Protein AF-A0A8S3K2S6-F1 (afdb_monomer_lite)

Foldseek 3Di:
DPPPPDPQVVLLLVLLVLAQEEEEADDPVLLVFPQSVVSLVSNVVSVHQYEYEDFAQPDQDDDPVNVSQVVHLYYHYADPVADDPVNLVVVVVSLVVSVVVVVVVPPDDDDDDDDDDDDPDDDPDVQRQHYEYEYAPVCVVNSVVSVVSCVVVVHRHHYDHSNDSPDSDDD

pLDDT: mean 75.19, std 21.78, range [30.45, 95.56]

Structure (mmCIF, N/CA/C/O backbone):
data_AF-A0A8S3K2S6-F1
#
_entry.id   AF-A0A8S3K2S6-F1
#
loop_
_atom_site.group_PDB
_atom_site.id
_atom_site.type_symbol
_atom_site.label_atom_id
_atom_site.label_alt_id
_atom_site.label_comp_id
_atom_site.label_asym_id
_atom_site.label_entity_id
_atom_site.label_seq_id
_atom_site.pdbx_PDB_ins_code
_atom_site.Cartn_x
_atom_site.Cartn_y
_atom_site.Cartn_z
_atom_site.occupancy
_atom_site.B_iso_or_equiv
_atom_site.auth_seq_id
_atom_site.auth_comp_id
_atom_site.auth_asym_id
_atom_site.auth_atom_id
_atom_site.pdbx_PDB_model_num
ATOM 1 N N . LEU A 1 1 ? 34.858 6.643 4.060 1.00 33.94 1 LEU A N 1
ATOM 2 C CA . LEU A 1 1 ? 33.676 5.979 4.648 1.00 33.94 1 LEU A CA 1
ATOM 3 C C . LEU A 1 1 ? 32.874 7.037 5.387 1.00 33.94 1 LEU A C 1
ATOM 5 O O . LEU A 1 1 ? 33.131 7.303 6.551 1.00 33.94 1 LEU A O 1
ATOM 9 N N . THR A 1 2 ? 31.989 7.718 4.670 1.00 31.89 2 THR A N 1
ATOM 10 C CA . THR A 1 2 ? 30.956 8.578 5.252 1.00 31.89 2 THR A CA 1
ATOM 11 C C . THR A 1 2 ? 29.645 7.994 4.763 1.00 31.89 2 THR A C 1
ATOM 13 O O . THR A 1 2 ? 29.194 8.325 3.667 1.00 31.89 2 THR A O 1
ATOM 16 N N . ASP A 1 3 ? 29.108 7.050 5.534 1.00 34.22 3 ASP A N 1
ATOM 17 C CA . ASP A 1 3 ? 27.791 6.446 5.331 1.00 34.22 3 ASP A CA 1
ATOM 18 C C . ASP A 1 3 ? 26.712 7.494 5.624 1.00 34.22 3 ASP A C 1
ATOM 20 O O . ASP A 1 3 ? 26.043 7.491 6.656 1.00 34.22 3 ASP A O 1
ATOM 24 N N . ALA A 1 4 ? 26.577 8.462 4.720 1.00 37.19 4 ALA A N 1
ATOM 25 C CA . ALA A 1 4 ? 25.456 9.379 4.715 1.00 37.19 4 ALA A CA 1
ATOM 26 C C . ALA A 1 4 ? 24.264 8.635 4.113 1.00 37.19 4 ALA A C 1
ATOM 28 O O . ALA A 1 4 ? 23.983 8.739 2.921 1.00 37.19 4 ALA A O 1
ATOM 29 N N . THR A 1 5 ? 23.578 7.846 4.939 1.00 46.59 5 THR A N 1
ATOM 30 C CA . THR A 1 5 ? 22.239 7.357 4.600 1.00 46.59 5 THR A CA 1
ATOM 31 C C . THR A 1 5 ? 21.397 8.582 4.221 1.00 46.59 5 THR A C 1
ATOM 33 O O . THR A 1 5 ? 21.283 9.491 5.050 1.00 46.59 5 THR A O 1
ATOM 36 N N . PRO A 1 6 ? 20.862 8.688 2.991 1.00 54.66 6 PRO A N 1
ATOM 37 C CA . PRO A 1 6 ? 20.132 9.881 2.584 1.00 54.66 6 PRO A CA 1
ATOM 38 C C . PRO A 1 6 ? 18.942 10.096 3.521 1.00 54.66 6 PRO A C 1
ATOM 40 O O . PRO A 1 6 ? 18.223 9.154 3.859 1.00 54.66 6 PRO A O 1
ATOM 43 N N . SER A 1 7 ? 18.743 11.339 3.965 1.00 57.75 7 SER A N 1
ATOM 44 C CA . SER A 1 7 ? 17.704 11.724 4.93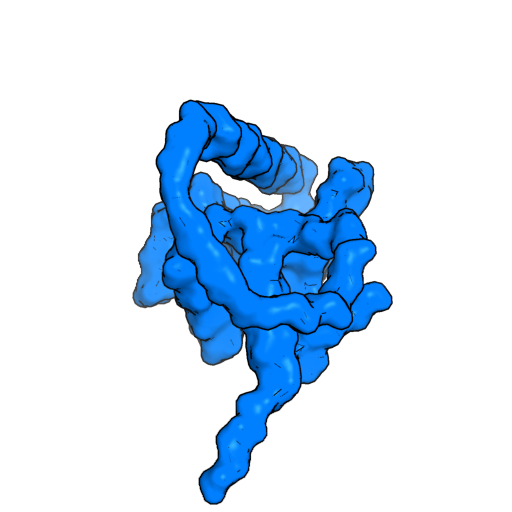4 1.00 57.75 7 SER A CA 1
ATOM 45 C C . SER A 1 7 ? 16.298 11.262 4.527 1.00 57.75 7 SER A C 1
ATOM 47 O O . SER A 1 7 ? 15.475 10.973 5.396 1.00 57.75 7 SER A O 1
ATOM 49 N N . SER A 1 8 ? 16.045 11.103 3.223 1.00 69.06 8 SER A N 1
ATOM 50 C CA . SER A 1 8 ? 14.802 10.551 2.676 1.00 69.06 8 SER A CA 1
ATOM 51 C C . SER A 1 8 ? 14.556 9.085 3.058 1.00 69.06 8 SER A C 1
ATOM 53 O O . SER A 1 8 ? 13.411 8.715 3.300 1.00 69.06 8 SER A O 1
ATOM 55 N N . ILE A 1 9 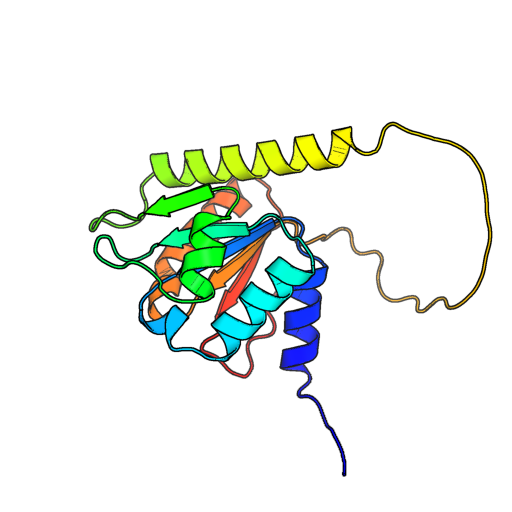? 15.595 8.252 3.200 1.00 73.00 9 ILE A N 1
ATOM 56 C CA . ILE A 1 9 ? 15.447 6.844 3.617 1.00 73.00 9 ILE A CA 1
ATOM 57 C C . ILE A 1 9 ? 15.015 6.758 5.081 1.00 73.00 9 ILE A C 1
ATOM 59 O O . ILE A 1 9 ? 14.076 6.033 5.407 1.00 73.00 9 ILE A O 1
ATOM 63 N N . VAL A 1 10 ? 15.660 7.529 5.962 1.00 77.62 10 VAL A N 1
ATOM 64 C CA . VAL A 1 10 ? 15.302 7.568 7.390 1.00 77.62 10 VAL A CA 1
ATOM 65 C C . VAL A 1 10 ? 13.889 8.121 7.571 1.00 77.62 10 VAL A C 1
ATOM 67 O O . VAL A 1 10 ? 13.105 7.560 8.335 1.00 77.62 10 VAL A O 1
ATOM 70 N N . ALA A 1 11 ? 13.533 9.176 6.832 1.00 76.06 11 ALA A N 1
ATOM 71 C CA . ALA A 1 11 ? 12.185 9.735 6.853 1.00 76.06 11 ALA A CA 1
ATOM 72 C C . ALA A 1 11 ? 11.127 8.695 6.442 1.00 76.06 11 ALA A C 1
ATOM 74 O O . ALA A 1 11 ? 10.144 8.510 7.157 1.00 76.06 11 ALA A O 1
ATOM 75 N N . ARG A 1 12 ? 11.355 7.944 5.358 1.00 78.25 12 ARG A N 1
ATOM 76 C CA . ARG A 1 12 ? 10.449 6.874 4.900 1.00 78.25 12 ARG A CA 1
ATOM 77 C C . ARG A 1 12 ? 10.323 5.731 5.891 1.00 78.25 12 ARG A C 1
ATOM 79 O O . ARG A 1 12 ? 9.213 5.289 6.177 1.00 78.25 12 ARG A O 1
ATOM 86 N N . ALA A 1 13 ? 11.442 5.273 6.446 1.00 84.69 13 ALA A N 1
ATOM 87 C CA . ALA A 1 13 ? 11.425 4.246 7.478 1.00 84.69 13 ALA A CA 1
ATOM 88 C C . ALA A 1 13 ? 10.605 4.709 8.694 1.00 84.69 13 ALA A C 1
ATOM 90 O O . ALA A 1 13 ? 9.791 3.947 9.218 1.00 84.69 13 ALA A O 1
ATOM 91 N N . ASN A 1 14 ? 10.745 5.975 9.098 1.00 85.56 14 ASN A N 1
ATOM 92 C CA . ASN A 1 14 ? 9.950 6.551 10.179 1.00 85.56 14 ASN A CA 1
ATOM 93 C C . ASN A 1 14 ? 8.458 6.637 9.832 1.00 85.56 14 ASN A C 1
ATOM 95 O O . ASN A 1 14 ? 7.643 6.281 10.680 1.00 85.56 14 ASN A O 1
ATOM 99 N N . LEU A 1 15 ? 8.085 7.002 8.599 1.00 84.75 15 LEU A N 1
ATOM 100 C CA . LEU A 1 15 ? 6.683 6.983 8.156 1.00 84.75 15 LEU A CA 1
ATOM 101 C C . LEU A 1 15 ? 6.069 5.584 8.296 1.00 84.75 15 LEU A C 1
ATOM 103 O O . LEU A 1 15 ? 5.003 5.429 8.892 1.00 84.75 15 LEU A O 1
ATOM 107 N N . VAL A 1 16 ? 6.766 4.543 7.826 1.00 89.62 16 VAL A N 1
ATOM 108 C CA . VAL A 1 16 ? 6.306 3.154 7.992 1.00 89.62 16 VAL A CA 1
ATOM 109 C C . VAL A 1 16 ? 6.220 2.794 9.474 1.00 89.62 16 VAL A C 1
ATOM 111 O O . VAL A 1 16 ? 5.226 2.220 9.922 1.00 89.62 16 VAL A O 1
ATOM 114 N N . ARG A 1 17 ? 7.237 3.152 10.263 1.00 89.38 17 ARG A N 1
ATOM 115 C CA . ARG A 1 17 ? 7.305 2.847 11.696 1.00 89.38 17 ARG A CA 1
ATOM 116 C C . ARG A 1 17 ? 6.176 3.497 12.489 1.00 89.38 17 ARG A C 1
ATOM 118 O O . ARG A 1 17 ? 5.652 2.845 13.393 1.00 89.38 17 ARG A O 1
ATOM 125 N N . TRP A 1 18 ? 5.810 4.732 12.172 1.00 85.44 18 TRP A N 1
ATOM 126 C CA . TRP A 1 18 ? 4.762 5.478 12.868 1.00 85.44 18 TRP A CA 1
ATOM 127 C C . TRP A 1 18 ? 3.353 5.166 12.358 1.00 85.44 18 TRP A C 1
ATOM 129 O O . TRP A 1 18 ? 2.400 5.407 13.090 1.00 85.44 18 TRP A O 1
ATOM 139 N N . SER A 1 19 ? 3.225 4.555 11.174 1.00 88.06 19 SER A N 1
ATOM 140 C CA . SER A 1 19 ? 1.936 4.075 10.665 1.00 88.06 19 SER A CA 1
ATOM 141 C C . SER A 1 19 ? 1.362 2.914 11.485 1.00 88.06 19 SER A C 1
ATOM 143 O O . SER A 1 19 ? 2.096 2.029 11.936 1.00 88.06 19 SER A O 1
ATOM 145 N N . ASP A 1 20 ? 0.041 2.879 11.647 1.00 88.31 20 ASP A N 1
ATOM 146 C CA . ASP A 1 20 ? -0.681 1.759 12.266 1.00 88.31 20 ASP A CA 1
ATOM 147 C C . ASP A 1 20 ? -1.203 0.754 11.243 1.00 88.31 20 ASP A C 1
ATOM 149 O O . ASP A 1 20 ? -1.344 -0.427 11.555 1.00 88.31 20 ASP A O 1
ATOM 153 N N . VAL A 1 21 ? -1.480 1.217 10.028 1.00 91.06 21 VAL A N 1
ATOM 154 C CA . VAL A 1 21 ? -1.875 0.411 8.876 1.00 91.06 21 VAL A CA 1
ATOM 155 C C . VAL A 1 21 ? -1.028 0.840 7.685 1.00 91.06 21 VAL A C 1
ATOM 157 O O . VAL A 1 21 ? -0.897 2.030 7.400 1.00 91.06 21 VAL A O 1
ATOM 160 N N . PHE A 1 22 ? -0.474 -0.138 6.975 1.00 94.44 22 PHE A N 1
ATOM 161 C CA . PHE A 1 22 ? 0.302 0.081 5.762 1.00 94.44 22 PHE A CA 1
ATOM 162 C C . PHE A 1 22 ? -0.515 -0.364 4.549 1.00 94.44 22 PHE A C 1
ATOM 164 O O . PHE A 1 22 ? -0.883 -1.533 4.444 1.00 94.44 22 PHE A O 1
ATOM 171 N N . ILE A 1 23 ? -0.807 0.554 3.633 1.00 94.56 23 ILE A N 1
ATOM 172 C CA . ILE A 1 23 ? -1.534 0.274 2.395 1.00 94.56 23 ILE A CA 1
ATOM 173 C C . ILE A 1 23 ? -0.560 0.348 1.226 1.00 94.56 23 ILE A C 1
ATOM 175 O O . ILE A 1 23 ? 0.088 1.369 1.012 1.00 94.56 23 ILE A O 1
ATOM 179 N N . SER A 1 24 ? -0.474 -0.726 0.448 1.00 94.62 24 SER A N 1
ATOM 180 C CA . SER A 1 24 ? 0.368 -0.796 -0.746 1.00 94.62 24 SER A CA 1
ATOM 181 C C . SER A 1 24 ? -0.494 -0.906 -1.998 1.00 94.62 24 SER A C 1
ATOM 183 O O . SER A 1 24 ? -1.234 -1.881 -2.155 1.00 94.62 24 SER A O 1
ATOM 185 N N . LEU A 1 25 ? -0.390 0.083 -2.888 1.00 93.69 25 LEU A N 1
ATOM 186 C CA . LEU A 1 25 ? -0.938 0.007 -4.239 1.00 93.69 25 LEU A CA 1
ATOM 187 C C . LEU A 1 25 ? 0.093 -0.655 -5.148 1.00 93.69 25 LEU A C 1
ATOM 189 O O . LEU A 1 25 ? 1.091 -0.046 -5.538 1.00 93.69 25 LEU A O 1
ATOM 193 N N . ILE A 1 26 ? -0.162 -1.915 -5.469 1.00 93.50 26 ILE A N 1
ATOM 194 C CA . ILE A 1 26 ? 0.742 -2.794 -6.192 1.00 93.50 26 ILE A CA 1
ATOM 195 C C . ILE A 1 26 ? 0.362 -2.812 -7.677 1.00 93.50 26 ILE A C 1
ATOM 197 O O . ILE A 1 26 ? -0.680 -3.338 -8.070 1.00 93.50 26 ILE A O 1
ATOM 201 N N . SER A 1 27 ? 1.257 -2.270 -8.496 1.00 92.12 27 SER A N 1
ATOM 202 C CA . SER A 1 27 ? 1.284 -2.365 -9.960 1.00 92.12 27 SER A CA 1
ATOM 203 C C . SER A 1 27 ? 2.515 -3.154 -10.425 1.00 92.12 27 SER A C 1
ATOM 205 O O . SER A 1 27 ? 3.413 -3.477 -9.632 1.00 92.12 27 SER A O 1
ATOM 207 N N . ARG A 1 28 ? 2.620 -3.442 -11.727 1.00 91.94 28 ARG A N 1
ATOM 208 C CA . ARG A 1 28 ? 3.854 -4.017 -12.298 1.00 91.94 28 ARG A CA 1
ATOM 209 C C . ARG A 1 28 ? 5.065 -3.120 -12.054 1.00 91.94 28 ARG A C 1
ATOM 211 O O . ARG A 1 28 ? 6.157 -3.631 -11.793 1.00 91.94 28 ARG A O 1
ATOM 218 N N . SER A 1 29 ? 4.880 -1.802 -12.129 1.00 91.19 29 SER A N 1
ATOM 219 C CA . SER A 1 29 ? 5.938 -0.820 -11.876 1.00 91.19 29 SER A CA 1
ATOM 220 C C . SER A 1 29 ? 6.361 -0.836 -10.409 1.00 91.19 29 SER A C 1
ATOM 222 O O . SER A 1 29 ? 7.559 -0.825 -10.117 1.00 91.19 29 SER A O 1
ATOM 224 N N . TYR A 1 30 ? 5.401 -0.971 -9.487 1.00 92.00 30 TYR A N 1
ATOM 225 C CA . TYR A 1 30 ? 5.678 -1.107 -8.057 1.00 92.00 30 TYR A CA 1
ATOM 226 C C . TYR A 1 30 ? 6.600 -2.301 -7.780 1.00 92.00 30 TYR A C 1
ATOM 228 O O . TYR A 1 30 ? 7.632 -2.150 -7.133 1.00 92.00 30 TYR A O 1
ATOM 236 N N . GLN A 1 31 ? 6.292 -3.481 -8.333 1.00 91.88 31 GLN A N 1
ATOM 237 C CA . GLN A 1 31 ? 7.097 -4.689 -8.106 1.00 91.88 31 GLN A CA 1
ATOM 238 C C . GLN A 1 31 ? 8.532 -4.583 -8.647 1.00 91.88 31 GLN A C 1
ATOM 240 O O . GLN A 1 31 ? 9.446 -5.214 -8.119 1.00 91.88 31 GLN A O 1
ATOM 245 N N . ARG A 1 32 ? 8.741 -3.804 -9.712 1.00 90.12 32 ARG A N 1
ATOM 246 C CA . ARG A 1 32 ? 10.068 -3.579 -10.307 1.00 90.12 32 ARG A CA 1
ATOM 247 C C . ARG A 1 32 ? 10.881 -2.513 -9.572 1.00 90.12 32 ARG A C 1
ATOM 249 O O . ARG A 1 32 ? 12.071 -2.372 -9.841 1.00 90.12 32 ARG A O 1
ATOM 256 N N . THR A 1 33 ? 10.259 -1.770 -8.661 1.00 87.25 33 THR A N 1
ATOM 257 C CA . THR A 1 33 ? 10.901 -0.674 -7.938 1.00 87.25 33 THR A CA 1
ATOM 258 C C . THR A 1 33 ? 11.551 -1.197 -6.661 1.00 87.25 33 THR A C 1
ATOM 260 O O . THR A 1 33 ? 10.884 -1.728 -5.775 1.00 87.25 33 THR A O 1
ATOM 263 N N . PHE A 1 34 ? 12.868 -1.016 -6.544 1.00 85.12 34 PHE A N 1
ATOM 264 C CA . PHE A 1 34 ? 13.644 -1.496 -5.397 1.00 85.12 34 PHE A CA 1
ATOM 265 C C . PHE A 1 34 ? 13.118 -0.946 -4.061 1.00 85.12 34 PHE A C 1
ATOM 267 O O . PHE A 1 34 ? 12.819 -1.717 -3.151 1.00 85.12 34 PHE A O 1
ATOM 274 N N . PHE A 1 35 ? 12.885 0.369 -3.980 1.00 83.19 35 PHE A N 1
ATOM 275 C CA . PHE A 1 35 ? 12.368 1.013 -2.767 1.00 83.19 35 PHE A CA 1
ATOM 276 C C . PHE A 1 35 ? 10.995 0.492 -2.339 1.00 83.19 35 PHE A C 1
ATOM 278 O O . PHE A 1 35 ? 10.724 0.391 -1.145 1.00 83.19 35 PHE A O 1
ATOM 285 N N . CYS A 1 36 ? 10.129 0.133 -3.286 1.00 88.69 36 CYS A N 1
ATOM 286 C CA . CYS A 1 36 ? 8.830 -0.468 -2.993 1.00 88.69 36 CYS A CA 1
ATOM 287 C C . CYS A 1 36 ? 8.984 -1.804 -2.276 1.00 88.69 36 CYS A C 1
ATOM 289 O O . CYS A 1 36 ? 8.349 -2.036 -1.247 1.00 88.69 36 CYS A O 1
ATOM 291 N N . MET A 1 37 ? 9.881 -2.647 -2.788 1.00 90.50 37 MET A N 1
ATOM 292 C CA . MET A 1 37 ? 10.183 -3.944 -2.199 1.00 90.50 37 MET A CA 1
ATOM 293 C C . MET A 1 37 ? 10.804 -3.800 -0.809 1.00 90.50 37 MET A C 1
ATOM 295 O O . MET A 1 37 ? 10.388 -4.505 0.108 1.00 90.50 37 MET A O 1
ATOM 299 N N . GLU A 1 38 ? 11.749 -2.883 -0.611 1.00 89.69 38 GLU A N 1
ATOM 300 C CA . GLU A 1 38 ? 12.317 -2.624 0.719 1.00 89.69 38 GLU A CA 1
ATOM 301 C C . GLU A 1 38 ? 11.265 -2.108 1.703 1.00 89.69 38 GLU A C 1
ATOM 303 O O . GLU A 1 38 ? 11.150 -2.628 2.809 1.00 89.69 38 GLU A O 1
ATOM 308 N N . THR A 1 39 ? 10.450 -1.137 1.286 1.00 90.19 39 THR A N 1
ATOM 309 C CA . THR A 1 39 ? 9.446 -0.497 2.149 1.00 90.19 39 THR A CA 1
ATOM 310 C C . THR A 1 39 ? 8.401 -1.505 2.627 1.00 90.19 39 THR A C 1
ATOM 312 O O . THR A 1 39 ? 8.087 -1.554 3.817 1.00 90.19 39 THR A O 1
ATOM 315 N N . ILE A 1 40 ? 7.877 -2.348 1.729 1.00 93.81 40 ILE A N 1
ATOM 316 C CA . ILE A 1 40 ? 6.866 -3.341 2.110 1.00 93.81 40 ILE A CA 1
ATOM 317 C C . ILE A 1 40 ? 7.456 -4.504 2.921 1.00 93.81 40 ILE A C 1
ATOM 319 O O . ILE A 1 40 ? 6.793 -5.002 3.832 1.00 93.81 40 ILE A O 1
ATOM 323 N N . ASN A 1 41 ? 8.703 -4.913 2.655 1.00 94.44 41 ASN A N 1
ATOM 324 C CA . ASN A 1 41 ? 9.397 -5.882 3.509 1.00 94.44 41 ASN A CA 1
ATOM 325 C C . ASN A 1 41 ? 9.631 -5.304 4.908 1.00 94.44 41 ASN A C 1
ATOM 327 O O . ASN A 1 41 ? 9.330 -5.966 5.894 1.00 94.44 41 ASN A O 1
ATOM 331 N N . TYR A 1 42 ? 10.052 -4.043 5.006 1.00 94.31 42 TYR A N 1
ATOM 332 C CA . TYR A 1 42 ? 10.226 -3.372 6.290 1.00 94.31 42 TYR A CA 1
ATOM 333 C C . TYR A 1 42 ? 8.906 -3.272 7.071 1.00 94.31 42 TYR A C 1
ATOM 335 O O . TYR A 1 42 ? 8.860 -3.583 8.262 1.00 94.31 42 TYR A O 1
ATOM 343 N N . ALA A 1 43 ? 7.798 -2.927 6.404 1.00 94.50 43 ALA A N 1
ATOM 344 C CA . ALA A 1 43 ? 6.468 -2.937 7.016 1.00 94.50 43 ALA A CA 1
ATOM 345 C C . ALA A 1 43 ? 6.082 -4.334 7.540 1.00 94.50 43 ALA A C 1
ATOM 347 O O . ALA A 1 43 ? 5.550 -4.463 8.647 1.00 94.50 43 ALA A O 1
ATOM 348 N N . LYS A 1 44 ? 6.386 -5.388 6.774 1.00 95.06 44 LYS A N 1
ATOM 349 C CA . LYS A 1 44 ? 6.161 -6.785 7.166 1.00 95.06 44 LYS A CA 1
ATOM 350 C C . LYS A 1 44 ? 7.014 -7.181 8.376 1.00 95.06 44 LYS A C 1
ATOM 352 O O . LYS A 1 44 ? 6.483 -7.795 9.301 1.00 95.06 44 LYS A O 1
ATOM 357 N N . ASP A 1 45 ? 8.290 -6.809 8.404 1.00 94.94 45 ASP A N 1
ATOM 358 C CA . ASP A 1 45 ? 9.212 -7.112 9.508 1.00 94.94 45 ASP A CA 1
ATOM 359 C C . ASP A 1 45 ? 8.780 -6.422 10.808 1.00 94.94 45 ASP A C 1
ATOM 361 O O . ASP A 1 45 ? 8.807 -7.022 11.885 1.00 94.94 45 ASP A O 1
ATOM 365 N N . LEU A 1 46 ? 8.251 -5.200 10.698 1.00 93.50 46 LEU A N 1
ATOM 366 C CA . LEU A 1 46 ? 7.597 -4.481 11.793 1.00 93.50 46 LEU A CA 1
ATOM 367 C C . LEU A 1 46 ? 6.206 -5.030 12.159 1.00 93.50 46 LEU A C 1
ATOM 369 O O . LEU A 1 46 ? 5.548 -4.487 13.049 1.00 93.50 46 LEU A O 1
ATOM 373 N N . ARG A 1 47 ? 5.742 -6.090 11.484 1.00 94.00 47 ARG A N 1
ATOM 374 C CA . ARG A 1 47 ? 4.419 -6.713 11.649 1.00 94.00 47 ARG A CA 1
ATOM 375 C C . ARG A 1 47 ? 3.270 -5.716 11.514 1.00 94.00 47 ARG A C 1
ATOM 377 O O . ARG A 1 47 ? 2.257 -5.829 12.210 1.00 94.00 47 ARG A O 1
ATOM 384 N N . LYS A 1 48 ? 3.420 -4.731 10.626 1.00 91.75 48 LYS A N 1
ATOM 385 C CA . LYS A 1 48 ? 2.341 -3.794 10.320 1.00 91.75 48 LYS A CA 1
ATOM 386 C C . LYS A 1 48 ? 1.165 -4.559 9.700 1.00 91.75 48 LYS A C 1
ATOM 388 O O . LYS A 1 48 ? 1.385 -5.444 8.873 1.00 91.75 48 LYS A O 1
ATOM 393 N N . PRO A 1 49 ? -0.085 -4.245 10.074 1.00 93.19 49 PRO A N 1
ATOM 394 C CA . PRO A 1 49 ? -1.255 -4.629 9.298 1.00 93.19 49 PRO A CA 1
ATOM 395 C C . PRO A 1 49 ? -1.112 -4.106 7.863 1.00 93.19 49 PRO A C 1
ATOM 397 O O . PRO A 1 49 ? -1.189 -2.900 7.633 1.00 93.19 49 PRO A O 1
ATOM 400 N N . ILE A 1 50 ? -0.875 -5.009 6.910 1.00 95.56 50 ILE A N 1
ATOM 401 C CA . ILE A 1 50 ? -0.726 -4.659 5.494 1.00 95.56 50 ILE A CA 1
ATOM 402 C C . ILE A 1 50 ? -2.062 -4.857 4.781 1.00 95.56 50 ILE A C 1
ATOM 404 O O . ILE A 1 50 ? -2.658 -5.933 4.864 1.00 95.56 50 ILE A O 1
ATOM 408 N N . VAL A 1 51 ? -2.504 -3.835 4.055 1.00 94.81 51 VAL A N 1
ATOM 409 C CA . VAL A 1 51 ? -3.587 -3.912 3.073 1.00 94.81 51 VAL A CA 1
ATOM 410 C C . VAL A 1 51 ? -2.976 -3.753 1.688 1.00 94.81 51 VAL A C 1
ATOM 412 O O . VAL A 1 51 ? -2.219 -2.820 1.436 1.00 94.81 51 VAL A O 1
ATOM 415 N N . VAL A 1 52 ? -3.297 -4.672 0.787 1.00 94.81 52 VAL A N 1
ATOM 416 C CA . VAL A 1 52 ? -2.824 -4.638 -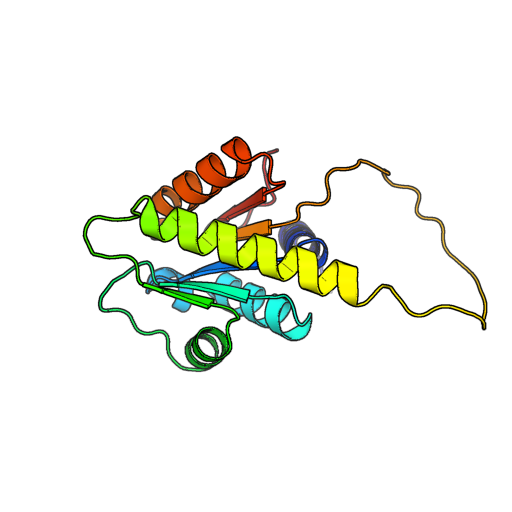0.595 1.00 94.81 52 VAL A CA 1
ATOM 417 C C . VAL A 1 52 ? -3.965 -4.254 -1.521 1.00 94.81 52 VAL A C 1
ATOM 419 O O . VAL A 1 52 ? -5.063 -4.802 -1.432 1.00 94.81 52 VAL A O 1
ATOM 422 N N . ILE A 1 53 ? -3.682 -3.331 -2.433 1.00 93.25 53 ILE A N 1
ATOM 423 C CA . ILE A 1 53 ? -4.557 -2.955 -3.536 1.00 93.25 53 ILE A CA 1
ATOM 424 C C . ILE A 1 53 ? -3.809 -3.291 -4.827 1.00 93.25 53 ILE A C 1
ATOM 426 O O . ILE A 1 53 ? -2.822 -2.642 -5.157 1.00 93.25 53 ILE A O 1
ATOM 430 N N . LEU A 1 54 ? -4.243 -4.319 -5.550 1.00 91.94 54 LEU A N 1
ATOM 431 C CA . LEU A 1 54 ? -3.723 -4.652 -6.873 1.00 91.94 54 LEU A CA 1
ATOM 432 C C . LEU A 1 54 ? -4.339 -3.685 -7.882 1.00 91.94 54 LEU A C 1
ATOM 434 O O . LEU A 1 54 ? -5.540 -3.737 -8.142 1.00 91.94 54 LEU A O 1
ATOM 438 N N . ALA A 1 55 ? -3.518 -2.783 -8.416 1.00 85.31 55 ALA A N 1
ATOM 439 C CA . ALA A 1 55 ? -3.974 -1.694 -9.276 1.00 85.31 55 ALA A CA 1
ATOM 440 C C . ALA A 1 55 ? -4.375 -2.157 -10.689 1.00 85.31 55 ALA A C 1
ATOM 442 O O . ALA A 1 55 ? -5.070 -1.443 -11.403 1.00 85.31 55 ALA A O 1
ATOM 443 N N . GLU A 1 56 ? -3.948 -3.355 -11.091 1.00 84.56 56 GLU A N 1
ATOM 444 C CA . GLU A 1 56 ? -4.199 -3.932 -12.409 1.00 84.56 56 GLU A CA 1
ATOM 445 C C . GLU A 1 56 ? -4.951 -5.264 -12.262 1.00 84.56 56 GLU A C 1
ATOM 447 O O . GLU A 1 56 ? -4.473 -6.185 -11.598 1.00 84.56 56 GLU A O 1
ATOM 452 N N . SER A 1 57 ? -6.094 -5.402 -12.938 1.00 77.75 57 SER A N 1
ATOM 453 C CA . SER A 1 57 ? -6.988 -6.572 -12.836 1.00 77.75 57 SER A CA 1
ATOM 454 C C . SER A 1 57 ? -6.337 -7.915 -13.199 1.00 77.75 57 SER A C 1
ATOM 456 O O . SER A 1 57 ? -6.678 -8.948 -12.630 1.00 77.75 57 SER A O 1
ATOM 458 N N . ASN A 1 58 ? -5.373 -7.898 -14.123 1.00 84.31 58 ASN A N 1
ATOM 459 C CA . ASN A 1 58 ? -4.671 -9.085 -14.623 1.00 84.31 58 ASN A CA 1
ATOM 460 C C . ASN A 1 58 ? -3.231 -9.188 -14.103 1.00 84.31 58 ASN A C 1
ATOM 462 O O . ASN A 1 58 ? -2.405 -9.900 -14.680 1.00 84.31 58 ASN A O 1
ATOM 466 N N . PHE A 1 59 ? -2.887 -8.428 -13.066 1.00 87.81 59 PHE A N 1
ATOM 467 C CA . PHE A 1 59 ? -1.568 -8.495 -12.462 1.00 87.81 59 PHE A CA 1
ATOM 468 C C . PHE A 1 59 ? -1.609 -9.308 -11.177 1.00 87.81 59 PHE A C 1
ATOM 470 O O . PHE A 1 59 ? -2.397 -9.041 -10.273 1.00 87.81 59 PHE A O 1
ATOM 477 N N . GLN A 1 60 ? -0.697 -10.271 -11.079 1.00 90.06 60 GLN A N 1
ATOM 478 C CA . GLN A 1 60 ? -0.458 -11.003 -9.851 1.00 90.06 60 GLN A CA 1
ATOM 479 C C . GLN A 1 60 ? 0.999 -10.806 -9.429 1.00 90.06 60 GLN A C 1
ATOM 481 O O . GLN A 1 60 ? 1.903 -11.154 -10.199 1.00 90.06 60 GLN A O 1
ATOM 486 N N . PRO A 1 61 ? 1.254 -10.246 -8.233 1.00 93.06 61 PRO A N 1
ATOM 487 C CA . PRO A 1 61 ? 2.614 -10.103 -7.752 1.00 93.06 61 PRO A CA 1
ATOM 488 C C . PRO A 1 61 ? 3.231 -11.475 -7.463 1.00 93.06 61 PRO A C 1
ATOM 490 O O . PRO A 1 61 ? 2.542 -12.403 -7.035 1.00 93.06 61 PRO A O 1
ATOM 493 N N . TYR A 1 62 ? 4.542 -11.604 -7.661 1.00 93.50 62 TYR A N 1
ATOM 494 C CA . TYR A 1 62 ? 5.283 -12.853 -7.459 1.00 93.50 62 TYR A CA 1
ATOM 495 C C . TYR A 1 62 ? 6.426 -12.704 -6.448 1.00 93.50 62 TYR A C 1
ATOM 497 O O . TYR A 1 62 ? 6.737 -11.613 -5.965 1.00 93.50 62 TYR A O 1
ATOM 505 N N . GLY A 1 63 ? 7.046 -13.834 -6.091 1.00 93.38 63 GLY A N 1
ATOM 506 C CA . GLY A 1 63 ? 8.148 -13.880 -5.130 1.00 93.38 63 GLY A CA 1
ATOM 507 C C . GLY A 1 63 ? 7.736 -13.372 -3.746 1.00 93.38 63 GLY A C 1
ATOM 508 O O . GLY A 1 63 ? 6.637 -13.658 -3.267 1.00 93.38 63 GLY A O 1
ATOM 509 N N . ALA A 1 64 ? 8.615 -12.597 -3.105 1.00 91.19 64 ALA A N 1
ATOM 510 C CA . ALA A 1 64 ? 8.355 -12.036 -1.779 1.00 91.19 64 ALA A CA 1
ATOM 511 C C . ALA A 1 64 ? 7.115 -11.124 -1.757 1.00 91.19 64 ALA A C 1
ATOM 513 O O . ALA A 1 64 ? 6.327 -11.202 -0.816 1.00 91.19 64 ALA A O 1
ATOM 514 N N . LEU A 1 65 ? 6.898 -10.316 -2.804 1.00 94.00 65 LEU A N 1
ATOM 515 C CA . LEU A 1 65 ? 5.735 -9.429 -2.887 1.00 94.00 65 LEU A CA 1
ATOM 516 C C . LEU A 1 65 ? 4.430 -10.221 -2.977 1.00 94.00 65 LEU A C 1
ATOM 518 O O . LEU A 1 65 ? 3.462 -9.890 -2.295 1.00 94.00 65 LEU A O 1
ATOM 522 N N . GLY A 1 66 ? 4.422 -11.292 -3.774 1.00 94.12 66 GLY A N 1
ATOM 523 C CA . GLY A 1 66 ? 3.288 -12.212 -3.874 1.00 94.12 66 GLY A CA 1
ATOM 524 C C . GLY A 1 66 ? 2.959 -12.871 -2.536 1.00 94.12 66 GLY A C 1
ATOM 525 O O . GLY A 1 66 ? 1.803 -12.874 -2.117 1.00 94.12 66 GLY A O 1
ATOM 526 N N . ALA A 1 67 ? 3.978 -13.347 -1.814 1.00 94.75 67 ALA A N 1
ATOM 527 C CA . ALA A 1 67 ? 3.802 -13.948 -0.493 1.00 94.75 67 ALA A CA 1
ATOM 528 C C . ALA A 1 67 ? 3.264 -12.947 0.545 1.00 94.75 67 ALA A C 1
ATOM 530 O O . ALA A 1 67 ? 2.363 -13.281 1.312 1.00 94.75 67 ALA A O 1
ATOM 531 N N . ILE A 1 68 ? 3.775 -11.709 0.553 1.00 95.38 68 ILE A N 1
ATOM 532 C CA . ILE A 1 68 ? 3.261 -10.645 1.428 1.00 95.38 68 ILE A CA 1
ATOM 533 C C . ILE A 1 68 ? 1.818 -10.302 1.066 1.00 95.38 68 ILE A C 1
ATOM 535 O O . ILE A 1 68 ? 0.987 -10.173 1.957 1.00 95.38 68 ILE A O 1
ATOM 539 N N . SER A 1 69 ? 1.505 -10.208 -0.226 1.00 94.06 69 SER A N 1
ATOM 540 C CA . SER A 1 69 ? 0.153 -9.896 -0.699 1.00 94.06 69 SER A CA 1
ATOM 541 C C . SER A 1 69 ? -0.853 -10.981 -0.323 1.00 94.06 69 SER A C 1
ATOM 543 O O . SER A 1 69 ? -1.971 -10.668 0.074 1.00 94.06 69 SER A O 1
ATOM 545 N N . ALA A 1 70 ? -0.454 -12.252 -0.391 1.00 92.81 70 ALA A N 1
ATOM 546 C CA . ALA A 1 70 ? -1.281 -13.375 0.041 1.00 92.81 70 ALA A CA 1
ATOM 547 C C . ALA A 1 70 ? -1.476 -13.419 1.568 1.00 92.81 70 ALA A C 1
ATOM 549 O O . ALA A 1 70 ? -2.529 -13.839 2.039 1.00 92.81 70 ALA A O 1
ATOM 550 N N . GLY A 1 71 ? -0.474 -12.981 2.338 1.00 92.50 71 GLY A N 1
ATOM 551 C CA . GLY A 1 71 ? -0.529 -12.884 3.800 1.00 92.50 71 GLY A CA 1
ATOM 552 C C . GLY A 1 71 ? -1.072 -11.555 4.336 1.00 92.50 71 GLY A C 1
ATOM 553 O O . GLY A 1 71 ? -1.090 -11.356 5.552 1.00 92.50 71 GLY A O 1
ATOM 554 N N . ALA A 1 72 ? -1.471 -10.633 3.457 1.00 94.69 72 ALA A N 1
ATOM 555 C CA . ALA A 1 72 ? -2.004 -9.335 3.839 1.00 94.69 72 ALA A CA 1
ATOM 556 C C . ALA A 1 72 ? -3.322 -9.493 4.609 1.00 94.69 72 ALA A C 1
ATOM 558 O O . ALA A 1 72 ? -4.083 -10.440 4.413 1.00 94.69 72 ALA A O 1
ATOM 559 N N . VAL A 1 73 ? -3.634 -8.514 5.459 1.00 93.06 73 VAL A N 1
ATOM 560 C CA . VAL A 1 73 ? -4.913 -8.454 6.185 1.00 93.06 73 VAL A CA 1
ATOM 561 C C . VAL A 1 73 ? -6.088 -8.443 5.211 1.00 93.06 73 VAL A C 1
ATOM 563 O O . VAL A 1 73 ? -7.141 -9.023 5.479 1.00 93.06 73 VAL A O 1
ATOM 566 N N . ARG A 1 74 ? -5.905 -7.754 4.087 1.00 92.50 74 ARG A N 1
ATOM 567 C CA . ARG A 1 74 ? -6.851 -7.696 2.984 1.00 92.50 74 ARG A CA 1
ATOM 568 C C . ARG A 1 74 ? -6.078 -7.478 1.692 1.00 92.50 74 ARG A C 1
ATOM 570 O O . ARG A 1 74 ? -5.137 -6.688 1.668 1.00 92.50 74 ARG A O 1
ATOM 577 N N . SER A 1 75 ? -6.512 -8.156 0.638 1.00 92.12 75 SER A N 1
ATOM 578 C CA . SER A 1 75 ? -6.084 -7.904 -0.734 1.00 92.12 75 SER A CA 1
ATOM 579 C C . SER A 1 75 ? -7.316 -7.538 -1.557 1.00 92.12 75 SER A C 1
ATOM 581 O O . SER A 1 75 ? -8.341 -8.219 -1.465 1.00 92.12 75 SER A O 1
ATOM 583 N N . ILE A 1 76 ? -7.242 -6.434 -2.293 1.00 90.50 76 ILE A N 1
ATOM 584 C CA . ILE A 1 76 ? -8.320 -5.912 -3.132 1.00 90.50 76 ILE A CA 1
ATOM 585 C C . ILE A 1 76 ? -7.782 -5.776 -4.546 1.00 90.50 76 ILE A C 1
ATOM 587 O O . ILE A 1 76 ? -6.705 -5.229 -4.740 1.00 90.50 76 ILE A O 1
ATOM 591 N N . VAL A 1 77 ? -8.536 -6.250 -5.531 1.00 89.50 77 VAL A N 1
ATOM 592 C CA . VAL A 1 77 ? -8.208 -6.059 -6.946 1.00 89.50 77 VAL A CA 1
ATOM 593 C C . VAL A 1 77 ? -9.046 -4.913 -7.477 1.00 89.50 77 VAL A C 1
ATOM 595 O O . VAL A 1 77 ? -10.268 -4.934 -7.319 1.00 89.50 77 VAL A O 1
ATOM 598 N N . LEU A 1 78 ? -8.401 -3.920 -8.084 1.00 87.00 78 LEU A N 1
ATOM 599 C CA . LEU A 1 78 ? -9.122 -2.862 -8.772 1.00 87.00 78 LEU A CA 1
ATOM 600 C C . LEU A 1 78 ? -9.648 -3.386 -10.111 1.00 87.00 78 LEU A C 1
ATOM 602 O O . LEU A 1 78 ? -8.894 -3.992 -10.882 1.00 87.00 78 LEU A O 1
ATOM 606 N N . PRO A 1 79 ? -10.938 -3.174 -10.397 1.00 79.50 79 PRO A N 1
ATOM 607 C CA . PRO A 1 79 ? -11.474 -3.427 -11.720 1.00 79.50 79 PRO A CA 1
ATOM 608 C C . PRO A 1 79 ? -10.938 -2.390 -12.729 1.00 79.50 79 PRO A C 1
ATOM 610 O O . PRO A 1 79 ? -10.356 -1.368 -12.367 1.00 79.50 79 PRO A O 1
ATOM 613 N N . ASN A 1 80 ? -11.083 -2.677 -14.025 1.00 72.81 80 ASN A N 1
ATOM 614 C CA . ASN A 1 80 ? -10.490 -1.861 -15.099 1.00 72.81 80 ASN A CA 1
ATOM 615 C C . ASN A 1 80 ? -11.065 -0.434 -15.191 1.00 72.81 80 ASN A C 1
ATOM 617 O O . ASN A 1 80 ? -10.459 0.426 -15.820 1.00 72.81 80 ASN A O 1
ATOM 621 N N . ASP A 1 81 ? -12.228 -0.196 -14.590 1.00 66.69 81 ASP A N 1
ATOM 622 C CA . ASP A 1 81 ? -12.908 1.094 -14.465 1.00 66.69 81 ASP A CA 1
ATOM 623 C C . ASP A 1 81 ? -12.405 1.937 -13.277 1.00 66.69 81 ASP A C 1
ATOM 625 O O . ASP A 1 81 ? -12.875 3.054 -13.073 1.00 66.69 81 ASP A O 1
ATOM 629 N N . GLY A 1 82 ? -11.406 1.451 -12.532 1.00 72.12 82 GLY A N 1
ATOM 630 C CA . GLY A 1 82 ? -10.749 2.189 -11.458 1.00 72.12 82 GLY A CA 1
ATOM 631 C C . GLY A 1 82 ? -11.293 1.844 -10.073 1.00 72.12 82 GLY A C 1
ATOM 632 O O . GLY A 1 82 ? -11.600 0.691 -9.771 1.00 72.12 82 GLY A O 1
ATOM 633 N N . ILE A 1 83 ? -11.342 2.837 -9.182 1.00 82.44 83 ILE A N 1
ATOM 634 C CA . ILE A 1 83 ? -11.795 2.646 -7.800 1.00 82.44 83 ILE A CA 1
ATOM 635 C C . ILE A 1 83 ? -13.290 2.960 -7.679 1.00 82.44 83 ILE A C 1
ATOM 637 O O . ILE A 1 83 ? -13.738 4.045 -8.035 1.00 82.44 83 ILE A O 1
ATOM 641 N N . SER A 1 84 ? -14.065 2.000 -7.172 1.00 83.56 84 SER A N 1
ATOM 642 C CA . SER A 1 84 ? -15.497 2.172 -6.903 1.00 83.56 84 SER A CA 1
ATOM 643 C C . SER A 1 84 ? -15.761 2.471 -5.426 1.00 83.56 84 SER A C 1
ATOM 645 O O . SER A 1 84 ? -14.966 2.119 -4.553 1.00 83.56 84 SER A O 1
ATOM 647 N N . GLU A 1 85 ? -16.924 3.049 -5.121 1.00 81.62 85 GLU A N 1
ATOM 648 C CA . GLU A 1 85 ? -17.369 3.324 -3.744 1.00 81.62 85 GLU A CA 1
ATOM 649 C C . GLU A 1 85 ? -17.409 2.054 -2.871 1.00 81.62 85 GLU A C 1
ATOM 651 O O . GLU A 1 85 ? -17.076 2.077 -1.685 1.00 81.62 85 GLU A O 1
ATOM 656 N N . ASN A 1 86 ? -17.718 0.901 -3.471 1.00 82.75 86 ASN A N 1
ATOM 657 C CA . ASN A 1 86 ? -17.654 -0.392 -2.791 1.00 82.75 86 ASN A CA 1
ATOM 658 C C . ASN A 1 86 ? -16.220 -0.740 -2.344 1.00 82.75 86 ASN A C 1
ATOM 660 O O . ASN A 1 86 ? -16.023 -1.259 -1.245 1.00 82.75 86 ASN A O 1
ATOM 664 N N . VAL A 1 87 ? -15.205 -0.441 -3.164 1.00 84.44 87 VAL A N 1
ATOM 665 C CA . VAL A 1 87 ? -13.794 -0.654 -2.797 1.00 84.44 87 VAL A CA 1
ATOM 666 C C . VAL A 1 87 ? -13.393 0.254 -1.635 1.00 84.44 87 VAL A C 1
ATOM 668 O O . VAL A 1 87 ? -12.790 -0.229 -0.675 1.00 84.44 87 VAL A O 1
ATOM 671 N N . LEU A 1 88 ? -13.778 1.532 -1.678 1.00 84.94 88 LEU A N 1
ATOM 672 C CA . LEU A 1 88 ? -13.534 2.484 -0.588 1.00 84.94 88 LEU A CA 1
ATOM 673 C C . LEU A 1 88 ? -14.208 2.033 0.715 1.00 84.94 88 LEU A C 1
ATOM 675 O O . LEU A 1 88 ? -13.567 1.952 1.761 1.00 84.94 88 LEU A O 1
ATOM 679 N N . THR A 1 89 ? -15.461 1.585 0.636 1.00 84.81 89 THR A N 1
ATOM 680 C CA . THR A 1 89 ? -16.193 1.034 1.785 1.00 84.81 89 THR A CA 1
ATOM 681 C C . THR A 1 89 ? -15.481 -0.187 2.380 1.00 84.81 89 THR A C 1
ATOM 683 O O . THR A 1 89 ? -15.338 -0.310 3.600 1.00 84.81 89 THR A O 1
ATOM 686 N N . GLN A 1 90 ? -14.978 -1.100 1.540 1.00 84.81 90 GLN A N 1
ATOM 687 C CA . GLN A 1 90 ? -14.210 -2.260 2.005 1.00 84.81 90 GLN A CA 1
ATOM 688 C C . GLN A 1 90 ? -12.894 -1.864 2.684 1.00 84.81 90 GLN A C 1
ATOM 690 O O . GLN A 1 90 ? -12.513 -2.486 3.683 1.00 84.81 90 GLN A O 1
ATOM 695 N N . LEU A 1 91 ? -12.211 -0.840 2.170 1.00 86.62 91 LEU A N 1
ATOM 696 C CA . LEU A 1 91 ? -10.994 -0.294 2.768 1.00 86.62 91 LEU A CA 1
ATOM 697 C C . LEU A 1 91 ? -11.279 0.305 4.149 1.00 86.62 91 LEU A C 1
ATOM 699 O O . LEU A 1 91 ? -10.665 -0.115 5.134 1.00 86.62 91 LEU A O 1
ATOM 703 N N . SER A 1 92 ? -12.269 1.190 4.247 1.00 83.75 92 SER A N 1
ATOM 704 C CA . SER A 1 92 ? -12.666 1.853 5.494 1.00 83.75 92 SER A CA 1
ATOM 705 C C . SER A 1 92 ? -13.102 0.858 6.574 1.00 83.75 92 SER A C 1
ATOM 707 O O . SER A 1 92 ? -12.670 0.950 7.730 1.00 83.75 92 SER A O 1
ATOM 709 N N . ASN A 1 93 ? -13.857 -0.180 6.201 1.00 84.12 93 ASN A N 1
ATOM 710 C CA . ASN A 1 93 ? -14.222 -1.268 7.112 1.00 84.12 93 ASN A CA 1
ATOM 711 C C . ASN A 1 93 ? -13.000 -2.069 7.583 1.00 84.12 93 ASN A C 1
ATOM 713 O O . ASN A 1 93 ? -12.874 -2.396 8.766 1.00 84.12 93 ASN A O 1
ATOM 717 N N . THR A 1 94 ? -12.070 -2.375 6.673 1.00 85.19 94 THR A N 1
ATOM 718 C CA . THR A 1 94 ? -10.837 -3.105 7.007 1.00 85.19 94 THR A CA 1
ATOM 719 C C . THR A 1 94 ? -10.005 -2.330 8.026 1.00 85.19 94 THR A C 1
ATOM 721 O O . THR A 1 94 ? -9.563 -2.906 9.021 1.00 85.19 94 THR A O 1
ATOM 724 N N . ILE A 1 95 ? -9.836 -1.025 7.816 1.00 83.69 95 ILE A N 1
ATOM 725 C CA . ILE A 1 95 ? -9.063 -0.138 8.693 1.00 83.69 95 ILE A CA 1
ATOM 726 C C . ILE A 1 95 ? -9.729 -0.004 10.062 1.00 83.69 95 ILE A C 1
ATOM 728 O O . ILE A 1 95 ? -9.062 -0.138 11.091 1.00 83.69 95 ILE A O 1
ATOM 732 N N . SER A 1 96 ? -11.049 0.187 10.093 1.00 80.75 96 SER A N 1
ATOM 733 C CA . SER A 1 96 ? -11.818 0.283 11.340 1.00 80.75 96 SER A CA 1
ATOM 734 C C . SER A 1 96 ? -11.661 -0.978 12.196 1.00 80.75 96 SER A C 1
ATOM 736 O O . SER A 1 96 ? -11.388 -0.898 13.396 1.00 80.75 96 SER A O 1
ATOM 738 N N . ASN A 1 97 ? -11.698 -2.156 11.568 1.00 78.69 97 ASN A N 1
ATOM 739 C CA . ASN A 1 97 ? -11.476 -3.431 12.251 1.00 78.69 97 ASN A CA 1
ATOM 740 C C . ASN A 1 97 ? -10.050 -3.579 12.815 1.00 78.69 97 ASN A C 1
ATOM 742 O O . ASN A 1 97 ? -9.863 -4.239 13.841 1.00 78.69 97 ASN A O 1
ATOM 746 N N . GLN A 1 98 ? -9.039 -2.965 12.188 1.00 79.12 98 GLN A N 1
ATOM 747 C CA . GLN A 1 98 ? -7.676 -2.954 12.735 1.00 79.12 98 GLN A CA 1
ATOM 748 C C . GLN A 1 98 ? -7.550 -2.042 13.958 1.00 79.12 98 GLN A C 1
ATOM 750 O O . GLN A 1 98 ? -6.922 -2.440 14.943 1.00 79.12 98 GLN A O 1
ATOM 755 N N . LYS A 1 99 ? -8.203 -0.872 13.952 1.00 67.38 99 LYS A N 1
ATOM 756 C CA . LYS A 1 99 ? -8.247 0.023 15.123 1.00 67.38 99 LYS A CA 1
ATOM 757 C C . LYS A 1 99 ? -8.860 -0.675 16.344 1.00 67.38 99 LYS A C 1
ATOM 759 O O . LYS A 1 99 ? -8.289 -0.628 17.433 1.00 67.38 99 LYS A O 1
ATOM 764 N N . ILE A 1 100 ? -9.965 -1.403 16.154 1.00 58.03 100 ILE A N 1
ATOM 765 C CA . ILE A 1 100 ? -10.640 -2.150 17.232 1.00 58.03 100 ILE A CA 1
ATOM 766 C C . ILE A 1 100 ? -9.726 -3.244 17.812 1.00 58.03 100 ILE A C 1
ATOM 768 O O . ILE A 1 100 ? -9.603 -3.370 19.032 1.00 58.03 100 ILE A O 1
ATOM 772 N N . LYS A 1 101 ? -9.019 -4.002 16.960 1.00 59.16 101 LYS A N 1
ATOM 773 C CA . LYS A 1 101 ? -8.071 -5.040 17.410 1.00 59.16 101 LYS A CA 1
ATOM 774 C C . LYS A 1 101 ? -6.897 -4.476 18.212 1.00 59.16 101 LYS A C 1
ATOM 776 O O . LYS A 1 101 ? -6.420 -5.154 19.122 1.00 59.16 101 LYS A O 1
ATOM 781 N N . LYS A 1 102 ? -6.429 -3.264 17.894 1.00 56.75 102 LYS A N 1
ATOM 782 C CA . LYS A 1 102 ? -5.360 -2.588 18.644 1.00 56.75 102 LYS A CA 1
ATOM 783 C C . LYS A 1 102 ? -5.845 -2.154 20.034 1.00 56.75 102 LYS A C 1
ATOM 785 O O . LYS A 1 102 ? -5.159 -2.429 21.013 1.00 56.75 102 LYS A O 1
ATOM 790 N N . ASN A 1 103 ? -7.060 -1.610 20.143 1.00 49.72 103 ASN A N 1
ATOM 791 C CA . ASN A 1 103 ? -7.648 -1.223 21.435 1.00 49.72 103 ASN A CA 1
ATOM 792 C C . ASN A 1 103 ? -7.960 -2.425 22.340 1.00 49.72 103 ASN A C 1
ATOM 794 O O . ASN A 1 103 ? -7.777 -2.346 23.552 1.00 49.72 103 ASN A O 1
ATOM 798 N N . SER A 1 104 ? -8.357 -3.566 21.771 1.00 38.69 104 SER A N 1
ATOM 799 C CA . SER A 1 104 ? -8.673 -4.767 22.557 1.00 38.69 104 SER A CA 1
ATOM 800 C C . SER A 1 104 ? -7.444 -5.473 23.150 1.00 38.69 104 SER A C 1
ATOM 802 O O . SER A 1 104 ? -7.601 -6.292 24.050 1.00 38.69 104 SER A O 1
ATOM 804 N N . LYS A 1 105 ? -6.227 -5.173 22.672 1.00 42.41 105 LYS A N 1
ATOM 805 C CA . LYS A 1 105 ? -4.969 -5.701 23.235 1.00 42.41 105 LYS A CA 1
ATOM 806 C C . LYS A 1 105 ? -4.402 -4.852 24.380 1.00 42.41 105 LYS A C 1
ATOM 808 O O . LYS A 1 105 ? -3.435 -5.276 24.999 1.00 42.41 105 LYS A O 1
ATOM 813 N N . ASN A 1 106 ? -5.017 -3.707 24.687 1.00 38.88 106 ASN A N 1
ATOM 814 C CA . ASN A 1 106 ? -4.597 -2.814 25.772 1.00 38.88 106 ASN A CA 1
ATOM 815 C C . ASN A 1 106 ? -5.353 -3.050 27.094 1.00 38.88 106 ASN A C 1
ATOM 817 O O . ASN A 1 106 ? -5.236 -2.247 28.013 1.00 38.88 106 ASN A O 1
ATOM 821 N N . VAL A 1 107 ? -6.108 -4.148 27.225 1.00 36.03 107 VAL A N 1
ATOM 822 C CA . VAL A 1 107 ? -6.716 -4.561 28.502 1.00 36.03 107 VAL A CA 1
ATOM 823 C C . VAL A 1 107 ? -5.957 -5.766 29.053 1.00 36.03 107 VAL A C 1
ATOM 825 O O . VAL A 1 107 ? -6.413 -6.903 28.972 1.00 36.03 107 VAL A O 1
ATOM 828 N N . THR A 1 108 ? -4.758 -5.522 29.583 1.00 30.62 108 THR A N 1
ATOM 829 C CA . THR A 1 108 ? -4.182 -6.298 30.696 1.00 30.62 108 THR A CA 1
ATOM 830 C C . THR A 1 108 ? -3.082 -5.461 31.367 1.00 30.62 108 THR A C 1
ATOM 832 O O . THR A 1 108 ? -2.060 -5.174 30.758 1.00 30.62 108 THR A O 1
ATOM 835 N N . ASP A 1 109 ? -3.321 -5.061 32.614 1.00 33.66 109 ASP A N 1
ATOM 836 C CA . ASP A 1 109 ? -2.411 -4.383 33.562 1.00 33.66 109 ASP A CA 1
ATOM 837 C C . ASP A 1 109 ? -2.372 -5.285 34.831 1.00 33.66 109 ASP A C 1
ATOM 839 O O . ASP A 1 109 ? -3.306 -6.091 34.957 1.00 33.66 109 ASP A O 1
ATOM 843 N N . PRO A 1 110 ? -1.439 -5.211 35.818 1.00 46.78 110 PRO A N 1
ATOM 844 C CA . PRO A 1 110 ? -0.275 -4.329 35.999 1.00 46.78 110 PRO A CA 1
ATOM 845 C C . PRO A 1 110 ? 1.026 -4.998 36.536 1.00 46.78 110 PRO A C 1
ATOM 847 O O . PRO A 1 110 ? 1.032 -6.125 37.025 1.00 46.78 110 PRO A O 1
ATOM 850 N N . ALA A 1 111 ? 2.107 -4.201 36.564 1.00 36.62 111 ALA A N 1
ATOM 851 C CA . ALA A 1 111 ? 3.318 -4.289 37.411 1.00 36.62 111 ALA A CA 1
ATOM 852 C C . ALA A 1 111 ? 4.611 -4.981 36.893 1.00 36.62 111 ALA A C 1
ATOM 854 O O . ALA A 1 111 ? 4.644 -6.173 36.600 1.00 36.62 111 ALA A O 1
ATOM 855 N N . LYS A 1 112 ? 5.711 -4.203 37.033 1.00 33.75 112 LYS A N 1
ATOM 856 C CA . LYS A 1 112 ? 7.171 -4.485 36.924 1.00 33.75 112 LYS A CA 1
ATOM 857 C C . LYS A 1 112 ? 7.761 -4.408 35.502 1.00 33.75 112 LYS A C 1
ATOM 859 O O . LYS A 1 112 ? 7.251 -5.049 34.601 1.00 33.75 112 LYS A O 1
ATOM 864 N N . MET A 1 113 ? 8.860 -3.703 35.216 1.00 32.09 113 MET A N 1
ATOM 865 C CA . MET A 1 113 ? 9.853 -2.967 36.017 1.00 32.09 113 MET A CA 1
ATOM 866 C C . MET A 1 113 ? 10.650 -2.052 35.054 1.00 32.09 113 MET A C 1
ATOM 868 O O . MET A 1 113 ? 11.033 -2.526 33.992 1.00 32.09 113 MET A O 1
ATOM 872 N N . GLU A 1 114 ? 10.830 -0.780 35.449 1.00 31.64 114 GLU A N 1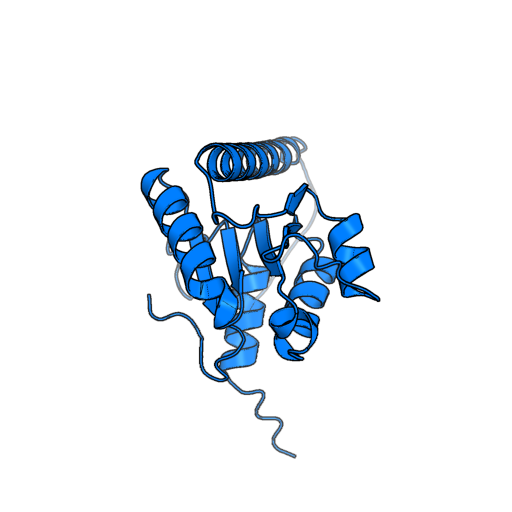
ATOM 873 C CA . GLU A 1 114 ? 12.065 0.053 35.450 1.00 31.64 114 GLU A CA 1
ATOM 874 C C . GLU A 1 114 ? 13.028 0.048 34.234 1.00 31.64 114 GLU A C 1
ATOM 876 O O . GLU A 1 114 ? 13.315 -0.988 33.661 1.00 31.64 114 GLU A O 1
ATOM 881 N N . ALA A 1 115 ? 13.744 1.109 33.843 1.00 34.94 115 ALA A N 1
ATOM 882 C CA . ALA A 1 115 ? 13.780 2.560 34.071 1.00 34.94 115 ALA A CA 1
ATOM 883 C C . ALA A 1 115 ? 14.949 3.112 33.203 1.00 34.94 115 ALA A C 1
ATOM 885 O O . ALA A 1 115 ? 15.955 2.423 33.061 1.00 34.94 115 ALA A O 1
ATOM 886 N N . ASN A 1 116 ? 14.847 4.373 32.744 1.00 33.06 116 ASN A N 1
ATOM 887 C CA . ASN A 1 116 ? 15.919 5.258 32.218 1.00 33.06 116 ASN A CA 1
ATOM 888 C C . ASN A 1 116 ? 16.562 4.867 30.861 1.00 33.06 116 ASN A C 1
ATOM 890 O O . ASN A 1 116 ? 16.765 3.702 30.574 1.00 33.06 116 ASN A O 1
ATOM 894 N N . ASN A 1 117 ? 16.973 5.755 29.954 1.00 33.53 117 ASN A N 1
ATOM 895 C CA . ASN A 1 117 ? 17.085 7.212 29.890 1.00 33.53 117 ASN A CA 1
ATOM 896 C C . ASN A 1 117 ? 17.211 7.567 28.393 1.00 33.53 117 ASN A C 1
ATOM 898 O O . ASN A 1 117 ? 17.990 6.924 27.701 1.00 33.53 117 ASN A O 1
ATOM 902 N N . ASP A 1 118 ? 16.442 8.543 27.909 1.00 31.47 118 ASP A N 1
ATOM 903 C CA . ASP A 1 118 ? 16.927 9.663 27.082 1.00 31.47 118 ASP A CA 1
ATOM 904 C C . ASP A 1 118 ? 15.734 10.427 26.503 1.00 31.47 118 ASP A C 1
ATOM 906 O O . ASP A 1 118 ? 15.052 10.018 25.561 1.00 31.47 118 ASP A O 1
ATOM 910 N N . LYS A 1 119 ? 15.464 11.578 27.123 1.00 34.28 119 LYS A N 1
ATOM 911 C CA . LYS A 1 119 ? 14.507 12.562 26.631 1.00 34.28 119 LYS A CA 1
ATOM 912 C C . LYS A 1 119 ? 15.119 13.292 25.440 1.00 34.28 119 LYS A C 1
ATOM 914 O O . LYS A 1 119 ? 15.749 14.332 25.608 1.00 34.28 119 LYS A O 1
ATOM 919 N N . VAL A 1 120 ? 14.846 12.805 24.235 1.00 32.12 120 VAL A N 1
ATOM 920 C CA . VAL A 1 120 ? 14.790 13.679 23.060 1.00 32.12 120 VAL A CA 1
ATOM 921 C C . VAL A 1 120 ? 13.367 14.221 22.980 1.00 32.12 120 VAL A C 1
ATOM 923 O O . VAL A 1 120 ? 12.454 13.588 22.457 1.00 32.12 120 VAL A O 1
ATOM 926 N N . ASN A 1 121 ? 13.170 15.401 23.567 1.00 31.50 121 ASN A N 1
ATOM 927 C CA . ASN A 1 121 ? 11.980 16.211 23.340 1.00 31.50 121 ASN A CA 1
ATOM 928 C C . ASN A 1 121 ? 11.993 16.692 21.886 1.00 31.50 121 ASN A C 1
ATOM 930 O O . ASN A 1 121 ? 12.648 17.688 21.595 1.00 31.50 121 ASN A O 1
ATOM 934 N N . MET A 1 122 ? 11.244 16.043 20.993 1.00 31.73 122 MET A N 1
ATOM 935 C CA . MET A 1 122 ? 10.736 16.695 19.784 1.00 31.73 122 MET A CA 1
ATOM 936 C C . MET A 1 122 ? 9.297 16.242 19.499 1.00 31.73 122 MET A C 1
ATOM 938 O O . MET A 1 122 ? 9.051 15.165 18.975 1.00 31.73 122 MET A O 1
ATOM 942 N N . ILE A 1 123 ? 8.380 17.146 19.866 1.00 31.56 123 ILE A N 1
ATOM 943 C CA . ILE A 1 123 ? 7.013 17.349 19.361 1.00 31.56 123 ILE A CA 1
ATOM 944 C C . ILE A 1 123 ? 5.995 16.238 19.689 1.00 31.56 123 ILE A C 1
ATOM 946 O O . ILE A 1 123 ? 5.698 15.355 18.892 1.00 31.56 123 ILE A O 1
ATOM 950 N N . HIS A 1 124 ? 5.364 16.381 20.863 1.00 34.44 124 HIS A N 1
ATOM 951 C CA . HIS A 1 124 ? 3.967 15.983 21.077 1.00 34.44 124 HIS A CA 1
ATOM 952 C C . HIS A 1 124 ? 3.073 16.820 20.148 1.00 34.44 124 HIS A C 1
ATOM 954 O O . HIS A 1 124 ? 2.594 17.890 20.515 1.00 34.44 124 HIS A O 1
ATOM 960 N N . GLY A 1 125 ? 2.913 16.349 18.916 1.00 30.52 125 GLY A N 1
ATOM 961 C CA . GLY A 1 125 ? 1.899 16.800 17.978 1.00 30.52 125 GLY A CA 1
ATOM 962 C C . GLY A 1 125 ? 1.026 15.600 17.665 1.00 30.52 125 GLY A C 1
ATOM 963 O O . GLY A 1 125 ? 1.523 14.580 17.202 1.00 30.52 125 GLY A O 1
ATOM 964 N N . ASP A 1 126 ? -0.258 15.720 17.960 1.00 37.25 126 ASP A N 1
ATOM 965 C CA . ASP A 1 126 ? -1.293 14.684 17.931 1.00 37.25 126 ASP A CA 1
ATOM 966 C C . ASP A 1 126 ? -1.659 14.205 16.507 1.00 37.25 126 ASP A C 1
ATOM 968 O O . ASP A 1 126 ? -2.803 13.896 16.190 1.00 37.25 126 ASP A O 1
ATOM 972 N N . THR A 1 127 ? -0.690 14.165 15.594 1.00 41.28 127 THR A N 1
ATOM 973 C CA . THR A 1 127 ? -0.873 13.695 14.221 1.00 41.28 127 THR A CA 1
ATOM 974 C C . THR A 1 127 ? -0.131 12.378 14.019 1.00 41.28 127 THR A C 1
ATOM 976 O O . THR A 1 127 ? 0.766 12.247 13.192 1.00 41.28 127 THR A O 1
ATOM 979 N N . GLN A 1 128 ? -0.551 11.354 14.772 1.00 50.22 128 GLN A N 1
ATOM 980 C CA . GLN A 1 128 ? -0.275 9.955 14.432 1.00 50.22 128 GLN A CA 1
ATOM 981 C C . GLN A 1 128 ? -0.859 9.657 13.047 1.00 50.22 128 GLN A C 1
ATOM 983 O O . GLN A 1 128 ? -2.052 9.366 12.935 1.00 50.22 128 GLN A O 1
ATOM 988 N N . CYS A 1 129 ? -0.039 9.729 11.994 1.00 54.22 129 CYS A N 1
ATOM 989 C CA . CYS A 1 129 ? -0.386 9.172 10.690 1.00 54.22 129 CYS A CA 1
ATOM 990 C C . CYS A 1 129 ? -0.745 7.701 10.902 1.00 54.22 129 CYS A C 1
ATOM 992 O O . CYS A 1 129 ? 0.121 6.855 11.094 1.00 54.22 129 CYS A O 1
ATOM 994 N N . THR A 1 130 ? -2.039 7.406 10.974 1.00 75.06 130 THR A N 1
ATOM 995 C CA . THR A 1 130 ? -2.527 6.077 11.335 1.00 75.06 130 THR A CA 1
ATOM 996 C C . THR A 1 130 ? -2.422 5.159 10.123 1.00 75.06 130 THR A C 1
ATOM 998 O O . THR A 1 130 ? -2.241 3.954 10.261 1.00 75.06 130 THR A O 1
ATOM 1001 N N . ILE A 1 131 ? -2.520 5.720 8.920 1.00 86.81 131 ILE A N 1
ATOM 1002 C CA . ILE A 1 131 ? -2.591 4.972 7.671 1.00 86.81 131 ILE A CA 1
ATOM 1003 C C . ILE A 1 131 ? -1.556 5.543 6.711 1.00 86.81 131 ILE A C 1
ATOM 1005 O O . ILE A 1 131 ? -1.633 6.715 6.367 1.00 86.81 131 ILE A O 1
ATOM 1009 N N . LEU A 1 132 ? -0.616 4.726 6.243 1.00 90.12 132 LEU A N 1
ATOM 1010 C CA . LEU A 1 132 ? 0.325 5.129 5.199 1.00 90.12 132 LEU A CA 1
ATOM 1011 C C . LEU A 1 132 ? -0.057 4.465 3.878 1.00 90.12 132 LEU A C 1
ATOM 1013 O O . LEU A 1 132 ? -0.089 3.239 3.799 1.00 90.12 132 LEU A O 1
ATOM 1017 N N . VAL A 1 133 ? -0.319 5.268 2.848 1.00 90.50 133 VAL A N 1
ATOM 1018 C CA . VAL A 1 133 ? -0.599 4.808 1.485 1.00 90.50 133 VAL A CA 1
ATOM 1019 C C . VAL A 1 133 ? 0.661 4.952 0.637 1.00 90.50 133 VAL A C 1
ATOM 1021 O O . VAL A 1 133 ? 1.143 6.060 0.412 1.00 90.50 133 VAL A O 1
ATOM 1024 N N . CYS A 1 134 ? 1.187 3.831 0.148 1.00 91.00 134 CYS A N 1
ATOM 1025 C CA . CYS A 1 134 ? 2.375 3.788 -0.697 1.00 91.00 134 CYS A CA 1
ATOM 1026 C C . CYS A 1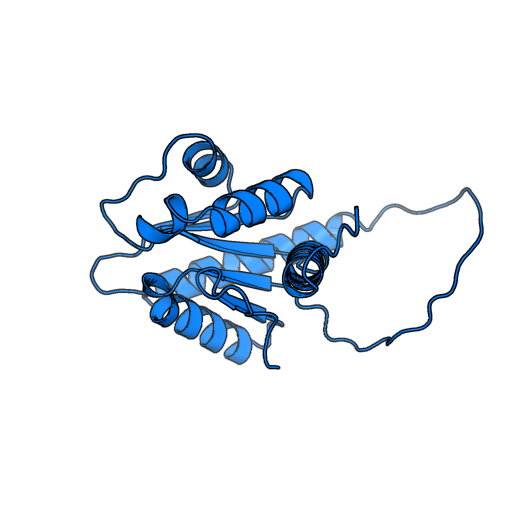 134 ? 2.041 3.350 -2.121 1.00 91.00 134 CYS A C 1
ATOM 1028 O O . CYS A 1 134 ? 1.357 2.346 -2.335 1.00 91.00 134 CYS A O 1
ATOM 1030 N N . THR A 1 135 ? 2.598 4.059 -3.100 1.00 91.06 135 THR A N 1
ATOM 1031 C CA . THR A 1 135 ? 2.446 3.741 -4.524 1.00 91.06 135 THR A CA 1
ATOM 1032 C C . THR A 1 135 ? 3.674 4.173 -5.336 1.00 91.06 135 THR A C 1
ATOM 1034 O O . THR A 1 135 ? 4.675 4.613 -4.770 1.00 91.06 135 THR A O 1
ATOM 1037 N N . VAL A 1 136 ? 3.601 4.029 -6.657 1.00 89.50 136 VAL A N 1
ATOM 1038 C CA . VAL A 1 136 ? 4.507 4.639 -7.642 1.00 89.50 136 VAL A CA 1
ATOM 1039 C C . VAL A 1 136 ? 3.685 5.472 -8.632 1.00 89.50 136 VAL A C 1
ATOM 1041 O O . VAL A 1 136 ? 2.462 5.518 -8.519 1.00 89.50 136 VAL A O 1
ATOM 1044 N N . ASP A 1 137 ? 4.325 6.139 -9.596 1.00 88.94 137 ASP A N 1
ATOM 1045 C CA . ASP A 1 137 ? 3.664 7.111 -10.485 1.00 88.94 137 ASP A CA 1
ATOM 1046 C C . ASP A 1 137 ? 2.369 6.613 -11.151 1.00 88.94 137 ASP A C 1
ATOM 1048 O O . ASP A 1 137 ? 1.414 7.379 -11.263 1.00 88.94 137 ASP A O 1
ATOM 1052 N N . ASP A 1 138 ? 2.296 5.335 -11.535 1.00 87.19 138 ASP A N 1
ATOM 1053 C CA . ASP A 1 138 ? 1.114 4.758 -12.190 1.00 87.19 138 ASP A CA 1
ATOM 1054 C C . ASP A 1 138 ? -0.084 4.510 -11.257 1.00 87.19 138 ASP A C 1
ATOM 1056 O O . ASP A 1 138 ? -1.209 4.361 -11.731 1.00 87.19 138 ASP A O 1
ATOM 1060 N N . GLY A 1 139 ? 0.121 4.516 -9.940 1.00 85.88 139 GLY A N 1
ATOM 1061 C CA . GLY A 1 139 ? -0.937 4.355 -8.944 1.00 85.88 139 GLY A CA 1
ATOM 1062 C C . GLY A 1 139 ? -1.307 5.642 -8.205 1.00 85.88 139 GLY A C 1
ATOM 1063 O O . GLY A 1 139 ? -2.182 5.603 -7.339 1.00 85.88 139 GLY A O 1
ATOM 1064 N N . VAL A 1 140 ? -0.693 6.786 -8.540 1.00 88.06 140 VAL A N 1
ATOM 1065 C CA . VAL A 1 140 ? -0.921 8.073 -7.850 1.00 88.06 140 VAL A CA 1
ATOM 1066 C C . VAL A 1 140 ? -2.387 8.489 -7.887 1.00 88.06 140 VAL A C 1
ATOM 1068 O O . VAL A 1 140 ? -2.922 8.875 -6.855 1.00 88.06 140 VAL A O 1
ATOM 1071 N N . THR A 1 141 ? -3.063 8.372 -9.033 1.00 88.12 141 THR A N 1
ATOM 1072 C CA . THR A 1 141 ? -4.479 8.759 -9.154 1.00 88.12 141 THR A CA 1
ATOM 1073 C C . THR A 1 141 ? -5.371 7.954 -8.212 1.00 88.12 141 THR A C 1
ATOM 1075 O O . THR A 1 141 ? -6.211 8.521 -7.524 1.00 88.12 141 THR A O 1
ATOM 1078 N N . VAL A 1 142 ? -5.166 6.637 -8.131 1.00 87.00 142 VAL A N 1
ATOM 1079 C CA . VAL A 1 142 ? -5.940 5.783 -7.221 1.00 87.00 142 VAL A CA 1
ATOM 1080 C C . VAL A 1 142 ? -5.605 6.109 -5.769 1.00 87.00 142 VAL A C 1
ATOM 1082 O O . VAL A 1 142 ? -6.502 6.225 -4.939 1.00 87.00 142 VAL A O 1
ATOM 1085 N N . ALA A 1 143 ? -4.322 6.265 -5.451 1.00 88.25 143 ALA A N 1
ATOM 1086 C CA . ALA A 1 143 ? -3.898 6.576 -4.096 1.00 88.25 143 ALA A CA 1
ATOM 1087 C C . ALA A 1 143 ? -4.440 7.929 -3.614 1.00 88.25 143 ALA A C 1
ATOM 1089 O O . ALA A 1 143 ? -4.821 8.037 -2.453 1.00 88.25 143 ALA A O 1
ATOM 1090 N N . GLN A 1 144 ? -4.534 8.920 -4.506 1.00 89.00 144 GLN A N 1
ATOM 1091 C CA . GLN A 1 144 ? -5.137 10.221 -4.228 1.00 89.00 144 GLN A CA 1
ATOM 1092 C C . GLN A 1 144 ? -6.626 10.087 -3.880 1.00 89.00 144 GLN A C 1
ATOM 1094 O O . GLN A 1 144 ? -7.068 10.654 -2.889 1.00 89.00 144 GLN A O 1
ATOM 1099 N N . LEU A 1 145 ? -7.383 9.275 -4.625 1.00 88.88 145 LEU A N 1
ATOM 1100 C CA . LEU A 1 145 ? -8.799 9.022 -4.326 1.00 88.88 145 LEU A CA 1
ATOM 1101 C C . LEU A 1 145 ? -8.989 8.325 -2.971 1.00 88.88 145 LEU A C 1
ATOM 1103 O O . LEU A 1 145 ? -9.875 8.691 -2.205 1.00 88.88 145 LEU A O 1
ATOM 1107 N N . VAL A 1 146 ? -8.130 7.352 -2.643 1.00 88.25 146 VAL A N 1
ATOM 1108 C CA . VAL A 1 146 ? -8.132 6.699 -1.320 1.00 88.25 146 VAL A CA 1
ATOM 1109 C C . VAL A 1 146 ? -7.798 7.702 -0.213 1.00 88.25 146 VAL A C 1
ATOM 1111 O O . VAL A 1 146 ? -8.425 7.696 0.843 1.00 88.25 146 VAL A O 1
ATOM 1114 N N . TYR A 1 147 ? -6.812 8.565 -0.447 1.00 88.50 147 TYR A N 1
ATOM 1115 C CA . TYR A 1 147 ? -6.402 9.602 0.493 1.00 88.50 147 TYR A CA 1
ATOM 1116 C C . TYR A 1 147 ? -7.533 10.605 0.764 1.00 88.50 147 TYR A C 1
ATOM 1118 O O . TYR A 1 147 ? -7.847 10.875 1.922 1.00 88.50 147 TYR A O 1
ATOM 1126 N N . GLU A 1 148 ? -8.186 11.106 -0.285 1.00 88.38 148 GLU A N 1
ATOM 1127 C CA . GLU A 1 148 ? -9.301 12.053 -0.185 1.00 88.38 148 GLU A CA 1
ATOM 1128 C C . GLU A 1 148 ? -10.518 11.447 0.523 1.00 88.38 148 GLU A C 1
ATOM 1130 O O . GLU A 1 148 ? -11.115 12.101 1.383 1.00 88.38 148 GLU A O 1
ATOM 1135 N N . ASP A 1 149 ? -10.851 10.184 0.240 1.00 86.94 149 ASP A N 1
ATOM 1136 C CA . ASP A 1 149 ? -11.916 9.470 0.950 1.00 86.94 149 ASP A CA 1
ATOM 1137 C C . ASP A 1 149 ? -11.595 9.344 2.446 1.00 86.94 149 ASP A C 1
ATOM 1139 O O . ASP A 1 149 ? -12.425 9.637 3.307 1.00 86.94 149 ASP A O 1
ATOM 1143 N N . PHE A 1 150 ? -10.360 8.982 2.790 1.00 86.88 150 PHE A N 1
ATOM 1144 C CA . PHE A 1 150 ? -9.961 8.820 4.186 1.00 86.88 150 PHE A CA 1
ATOM 1145 C C . PHE A 1 150 ? -9.958 10.134 4.960 1.00 86.88 150 PHE A C 1
ATOM 1147 O O . PHE A 1 150 ? -10.433 10.159 6.096 1.00 86.88 150 PHE A O 1
ATOM 1154 N N . ILE A 1 151 ? -9.494 11.225 4.350 1.00 85.50 151 ILE A N 1
ATOM 1155 C CA . ILE A 1 151 ? -9.585 12.557 4.956 1.00 85.50 151 ILE A CA 1
ATOM 1156 C C . ILE A 1 151 ? -11.040 12.964 5.155 1.00 85.50 151 ILE A C 1
ATOM 1158 O O . ILE A 1 151 ? -11.394 13.421 6.241 1.00 85.50 151 ILE A O 1
ATOM 1162 N N . THR A 1 152 ? -11.894 12.751 4.152 1.00 86.31 152 THR A N 1
ATOM 1163 C CA . THR A 1 152 ? -13.337 13.029 4.253 1.00 86.31 152 THR A CA 1
ATOM 1164 C C . THR A 1 152 ? -13.977 12.274 5.423 1.00 86.31 152 THR A C 1
ATOM 1166 O O . THR A 1 152 ? -14.844 12.801 6.117 1.00 86.31 152 THR A O 1
ATOM 1169 N N . ASN A 1 153 ? -13.484 11.068 5.711 1.00 81.88 153 ASN A N 1
ATOM 1170 C CA . ASN A 1 153 ? -13.896 10.239 6.842 1.00 81.88 153 ASN A CA 1
ATOM 1171 C C . ASN A 1 153 ? -13.131 10.533 8.157 1.00 81.88 153 ASN A C 1
ATOM 1173 O O . ASN A 1 153 ? -13.189 9.736 9.096 1.00 81.88 153 ASN A O 1
ATOM 1177 N N . ASN A 1 154 ? -12.428 11.669 8.258 1.00 82.62 154 ASN A N 1
ATOM 1178 C CA . ASN A 1 154 ? -11.637 12.103 9.421 1.00 82.62 154 ASN A CA 1
ATOM 1179 C C . ASN A 1 154 ? -10.555 11.097 9.865 1.00 82.62 154 ASN A C 1
ATOM 1181 O O . ASN A 1 154 ? -10.257 10.952 11.056 1.00 82.62 154 ASN A O 1
ATOM 1185 N N . LEU A 1 155 ? -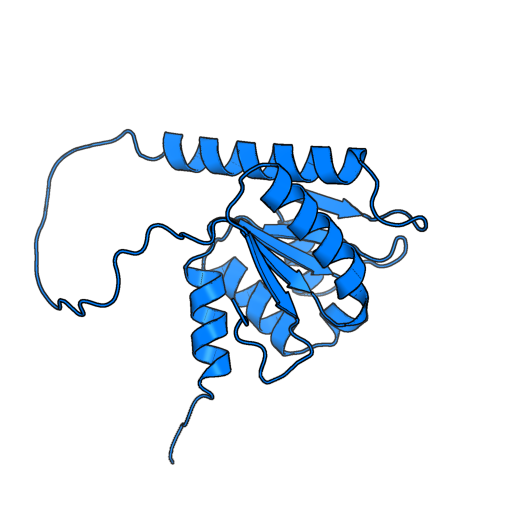9.962 10.366 8.921 1.00 81.81 155 LEU A N 1
ATOM 1186 C CA . LEU A 1 155 ? -8.837 9.475 9.182 1.00 81.81 155 LEU A CA 1
ATOM 1187 C C . LEU A 1 155 ? -7.512 10.214 8.964 1.00 81.81 155 LEU A C 1
ATOM 1189 O O . LEU A 1 155 ? -7.330 10.908 7.969 1.00 81.81 155 LEU A O 1
ATOM 1193 N N . ASN A 1 156 ? -6.554 10.015 9.874 1.00 84.12 156 ASN A N 1
ATOM 1194 C CA . ASN A 1 156 ? -5.199 10.520 9.686 1.00 84.12 156 ASN A CA 1
ATOM 1195 C C . ASN A 1 156 ? -4.428 9.598 8.729 1.00 84.12 156 ASN A C 1
ATOM 1197 O O . ASN A 1 156 ? -4.048 8.479 9.101 1.00 84.12 156 ASN A O 1
ATOM 1201 N N . VAL A 1 157 ? -4.241 10.069 7.498 1.00 85.88 157 VAL A N 1
ATOM 1202 C CA . VAL A 1 157 ? -3.612 9.342 6.398 1.00 85.88 157 VAL A CA 1
ATOM 1203 C C . VAL A 1 157 ? -2.409 10.118 5.858 1.00 85.88 157 VAL A C 1
ATOM 1205 O O . VAL A 1 157 ? -2.451 11.334 5.695 1.00 85.88 157 VAL A O 1
ATOM 1208 N N . GLY A 1 158 ? -1.329 9.398 5.572 1.00 85.25 158 GLY A N 1
ATOM 1209 C CA . GLY A 1 158 ? -0.154 9.884 4.861 1.00 85.25 158 GLY A CA 1
ATOM 1210 C C . GLY A 1 158 ? -0.038 9.213 3.498 1.00 85.25 158 GLY A C 1
ATOM 1211 O O . GLY A 1 158 ? -0.496 8.085 3.304 1.00 85.25 158 GLY A O 1
ATOM 1212 N N . PHE A 1 159 ? 0.601 9.902 2.561 1.00 85.62 159 PHE A N 1
ATOM 1213 C CA . PHE A 1 159 ? 0.781 9.445 1.190 1.00 85.62 159 PHE A CA 1
ATOM 1214 C C . PHE A 1 159 ? 2.255 9.514 0.791 1.00 85.62 159 PHE A C 1
ATOM 1216 O O . PHE A 1 159 ? 2.906 10.537 1.001 1.00 85.62 159 PHE A O 1
ATOM 1223 N N . GLU A 1 160 ? 2.768 8.439 0.192 1.00 86.25 160 GLU A N 1
ATOM 1224 C CA . GLU A 1 160 ? 4.150 8.359 -0.272 1.00 86.25 160 GLU A CA 1
ATOM 1225 C C . GLU A 1 160 ? 4.236 7.740 -1.675 1.00 86.25 160 GLU A C 1
ATOM 1227 O O . GLU A 1 160 ? 3.826 6.598 -1.914 1.00 86.25 160 GLU A O 1
ATOM 1232 N N . ASN A 1 161 ? 4.834 8.491 -2.603 1.00 86.75 161 ASN A N 1
ATOM 1233 C CA . ASN A 1 161 ? 5.183 8.003 -3.933 1.00 86.75 161 ASN A CA 1
ATOM 1234 C C . ASN A 1 161 ? 6.660 7.583 -3.968 1.00 86.75 161 ASN A C 1
ATOM 1236 O O . ASN A 1 161 ? 7.574 8.411 -3.966 1.00 86.75 161 ASN A O 1
ATOM 1240 N N . LEU A 1 162 ? 6.877 6.274 -4.052 1.00 83.25 162 LEU A N 1
ATOM 1241 C CA . LEU A 1 162 ? 8.182 5.635 -3.935 1.00 83.25 162 LEU A CA 1
ATOM 1242 C C . LEU A 1 162 ? 9.009 5.660 -5.230 1.00 83.25 162 LEU A C 1
ATOM 1244 O O . LEU A 1 162 ? 10.182 5.286 -5.186 1.00 83.25 162 LEU A O 1
ATOM 1248 N N . SER A 1 163 ? 8.460 6.125 -6.362 1.00 79.94 163 SER A N 1
ATOM 1249 C CA . SER A 1 163 ? 9.255 6.345 -7.584 1.00 79.94 163 SER A CA 1
ATOM 1250 C C . SER A 1 163 ? 10.163 7.573 -7.476 1.00 79.94 163 SER A C 1
ATOM 1252 O O . SER A 1 163 ? 11.190 7.660 -8.151 1.00 79.94 163 SER A O 1
ATOM 1254 N N . LYS A 1 164 ? 9.816 8.526 -6.605 1.00 73.12 164 LYS A N 1
ATOM 1255 C CA . LYS A 1 164 ? 10.560 9.775 -6.431 1.00 73.12 164 LYS A CA 1
ATOM 1256 C C . LYS A 1 164 ? 11.645 9.573 -5.374 1.00 73.12 164 LYS A C 1
ATOM 1258 O O . LYS A 1 164 ? 11.297 9.268 -4.245 1.00 73.12 164 LYS A O 1
ATOM 1263 N N . PRO A 1 165 ? 12.943 9.778 -5.644 1.00 57.41 165 PRO A N 1
ATOM 1264 C CA . PRO A 1 165 ? 14.010 9.535 -4.657 1.00 57.41 165 PRO A CA 1
ATOM 1265 C C . PRO A 1 165 ? 14.003 10.508 -3.458 1.00 57.41 165 PRO A C 1
ATOM 1267 O O . PRO A 1 165 ? 14.564 10.200 -2.406 1.00 57.41 165 PRO A O 1
ATOM 1270 N N . ASN A 1 166 ? 13.332 11.657 -3.603 1.00 55.22 166 ASN A N 1
ATOM 1271 C CA . ASN A 1 166 ? 13.275 12.737 -2.610 1.00 55.22 166 ASN A CA 1
ATOM 1272 C C . ASN A 1 166 ? 11.883 12.935 -1.993 1.00 55.22 166 ASN A C 1
ATOM 1274 O O . ASN A 1 166 ? 11.660 13.951 -1.339 1.00 55.22 166 ASN A O 1
ATOM 1278 N N . ALA A 1 167 ? 10.929 12.026 -2.217 1.00 49.81 167 ALA A N 1
ATOM 1279 C CA . ALA A 1 167 ? 9.653 12.133 -1.522 1.00 49.81 167 ALA A CA 1
ATOM 1280 C C . ALA A 1 167 ? 9.882 11.786 -0.039 1.00 49.81 167 ALA A C 1
ATOM 1282 O O . ALA A 1 167 ? 10.233 10.673 0.337 1.00 49.81 167 ALA A O 1
ATOM 1283 N N . ALA A 1 168 ? 9.824 12.814 0.788 1.00 43.25 168 ALA A N 1
ATOM 1284 C CA . ALA A 1 168 ? 9.547 12.738 2.206 1.00 43.25 168 ALA A CA 1
ATOM 1285 C C . ALA A 1 168 ? 8.471 13.810 2.374 1.00 43.25 168 ALA A C 1
ATOM 1287 O O . ALA A 1 168 ? 8.794 14.985 2.228 1.00 43.25 168 ALA A O 1
ATOM 1288 N N . CYS A 1 169 ? 7.208 13.377 2.468 1.00 39.97 169 CYS A N 1
ATOM 1289 C CA . CYS A 1 169 ? 5.975 14.177 2.443 1.00 39.97 169 CYS A CA 1
ATOM 1290 C C . CYS A 1 169 ? 6.148 15.709 2.511 1.00 39.97 169 CYS A C 1
ATOM 1292 O O . CYS A 1 169 ? 6.592 16.252 3.523 1.00 39.97 169 CYS A O 1
ATOM 1294 N N . SER A 1 170 ? 5.679 16.417 1.479 1.00 30.45 170 SER A N 1
ATOM 1295 C CA . SER A 1 170 ? 5.151 17.769 1.679 1.00 30.45 170 SER A CA 1
ATOM 1296 C C . SER A 1 170 ? 3.822 17.619 2.418 1.00 30.45 170 SER A C 1
ATOM 1298 O O . SER A 1 170 ? 2.923 16.951 1.908 1.00 30.45 170 SER A O 1
ATOM 1300 N N . VAL A 1 171 ? 3.774 18.144 3.643 1.00 31.92 171 VAL A N 1
ATOM 1301 C CA . VAL A 1 171 ? 2.565 18.275 4.471 1.00 31.92 171 VAL A CA 1
ATOM 1302 C C . VAL A 1 171 ? 1.636 19.311 3.854 1.00 31.92 171 VAL A C 1
ATOM 1304 O O . VAL A 1 171 ? 2.173 20.341 3.381 1.00 31.92 171 VAL A O 1
#

Organism: NCBI:txid392030

Sequence (171 aa):
LTDATPSSIVARANLVRWSDVFISLISRSYQRTFFCMETINYAKDLRKPIVVILAESNFQPYGALGAISAGAVRSIVLPNDGISENVLTQLSNTISNQKIKKNSKNVTDPAKMEANNDKVNMIHGDTQCTILVCTVDDGVTVAQLVYEDFITNNLNVGFENLSKPNAACSV

Secondary structure (DSSP, 8-state):
------HHHHHHHHHHHH-SEEEEEE-HHHHH-HHHHHHHHHHHHTT--EEEEESSTT----HHHHHHHHTSSEEEEPPTT---HHHHHHHHHHHHHHHHHHHHTT-------------------S----EEEEE-GGGHHHHHHHHHHHHHTT--EEEEETTSTT-S---

Radius of gyration: 17.23 Å; chains: 1; bounding box: 51×32×52 Å